Protein AF-A0A109LCC3-F1 (afdb_monomer)

Nearest PDB structures (foldseek):
  2lc4-assembly1_A  TM=5.992E-01  e=9.891E-04  Pseudomonas aeruginosa
  2y4y-assembly1_B-2  TM=6.926E-01  e=8.277E-03  Pseudomonas aeruginosa PAO1
  3jc8-assembly1_Pa  TM=5.113E-01  e=1.756E-03  Myxococcus xanthus DK 1622
  2ivw-assembly1_A  TM=5.746E-01  e=1.237E-02  Neisseria meningitidis Z2491
  7oio-assembly1_A  TM=4.117E-01  e=5.229E-03  Legionella pneumophila

Foldseek 3Di:
DDDDDDDDDDDDDDDDPVVCPVCVVDPPDDPPDDPDPDDDPPPPVDCVQWAFAAWDDDPQWTKTWIDGDVDDIDIATAQDADPSGWHFPDDDRFWTWTDDPRDIDIHGHDDPDDPPPPDPPPDDD

Organism: Pseudomonas fluorescens (NCBI:txid294)

pLDDT: mean 79.61, std 14.56, range [42.78, 97.06]

Secondary structure (DSSP, 8-state):
-PPPPPP--PPPP---GGGGHHHHHS-SS-TT-PPPPP--------GGGEEEEEEEEETTEEEEEEEETTSPEEEEETTPBPTTS-EEEEE-SSEEEEEETTEEEEEE-----------------

Sequence (125 aa):
MHAPPSFQVQAAPTPALQDLAGTWQTPLFSPDRRPDREVGKTQVASLANLTLSGIMITGNLQMAMLKQAGGPTLTVRLGQALPNGWRLEHLTPQYARFALNGRTQTLSLYGKRLPLNSHPRESLP

Structure (mmCIF, N/CA/C/O backbone):
data_AF-A0A109LCC3-F1
#
_entry.id   AF-A0A109LCC3-F1
#
loop_
_atom_site.group_PDB
_atom_site.id
_atom_site.type_symbol
_atom_site.label_atom_id
_atom_site.label_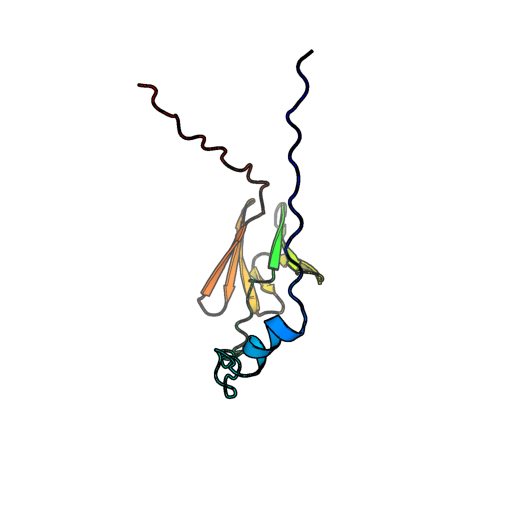alt_id
_atom_site.label_comp_id
_atom_site.label_asym_id
_atom_site.label_entity_id
_atom_site.label_seq_id
_atom_site.pdbx_PDB_ins_code
_atom_site.Cartn_x
_atom_site.Cartn_y
_atom_site.Cartn_z
_atom_site.occupancy
_atom_site.B_iso_or_equiv
_atom_site.auth_seq_id
_atom_site.auth_comp_id
_atom_site.auth_asym_id
_atom_site.auth_atom_id
_atom_site.pdbx_PDB_model_num
ATOM 1 N N . MET A 1 1 ? 53.582 5.754 18.908 1.00 54.25 1 MET A N 1
ATOM 2 C CA . MET A 1 1 ? 52.951 6.301 17.688 1.00 54.25 1 MET A CA 1
ATOM 3 C C . MET A 1 1 ? 53.246 5.321 16.550 1.00 54.25 1 MET A C 1
ATOM 5 O O . MET A 1 1 ? 54.333 5.391 16.000 1.00 54.25 1 MET A O 1
ATOM 9 N N . HIS A 1 2 ? 52.379 4.339 16.272 1.00 55.09 2 HIS A N 1
ATOM 10 C CA . HIS A 1 2 ? 52.574 3.412 15.142 1.00 55.09 2 HIS A CA 1
ATOM 11 C C . HIS A 1 2 ? 51.797 3.935 13.928 1.00 55.09 2 HIS A C 1
ATOM 13 O O . HIS A 1 2 ? 50.603 4.205 14.041 1.00 55.09 2 HIS A O 1
ATOM 19 N N . ALA A 1 3 ? 52.487 4.132 12.804 1.00 65.56 3 ALA A N 1
ATOM 20 C CA . ALA A 1 3 ? 51.895 4.597 11.552 1.00 65.56 3 ALA A CA 1
ATOM 21 C C . ALA A 1 3 ? 51.158 3.448 10.829 1.00 65.56 3 ALA A C 1
ATOM 23 O O . ALA A 1 3 ? 51.605 2.302 10.916 1.00 65.56 3 ALA A O 1
ATOM 24 N N . PRO A 1 4 ? 50.044 3.724 10.125 1.00 64.88 4 PRO A N 1
ATOM 25 C CA . PRO A 1 4 ? 49.308 2.705 9.383 1.00 64.88 4 PRO A CA 1
ATOM 26 C C . PRO A 1 4 ? 50.085 2.234 8.139 1.00 64.88 4 PRO A C 1
ATOM 28 O O . PRO A 1 4 ? 50.820 3.027 7.543 1.00 64.88 4 PRO A O 1
ATOM 31 N N . PRO A 1 5 ? 49.915 0.965 7.718 1.00 68.25 5 PRO A N 1
ATOM 32 C CA . PRO A 1 5 ? 50.540 0.449 6.508 1.00 68.25 5 PRO A CA 1
ATOM 33 C C . PRO A 1 5 ? 49.955 1.123 5.262 1.00 68.25 5 PRO A C 1
ATOM 35 O O . PRO A 1 5 ? 48.740 1.274 5.121 1.00 68.25 5 PRO A O 1
ATOM 38 N N . SER A 1 6 ? 50.834 1.519 4.346 1.00 72.25 6 SER A N 1
ATOM 39 C CA . SER A 1 6 ? 50.478 2.051 3.036 1.00 72.25 6 SER A CA 1
ATOM 40 C C . SER A 1 6 ? 50.176 0.911 2.059 1.00 72.25 6 SER A C 1
ATOM 42 O O . SER A 1 6 ? 50.984 0.005 1.869 1.00 72.25 6 SER A O 1
ATOM 44 N N . PHE A 1 7 ? 49.015 0.968 1.404 1.00 70.06 7 PHE A N 1
ATOM 45 C CA . PHE A 1 7 ? 48.672 0.076 0.297 1.00 70.06 7 PHE A CA 1
ATOM 46 C C . PHE A 1 7 ? 48.979 0.775 -1.025 1.00 70.06 7 PHE A C 1
ATOM 48 O O . PHE A 1 7 ? 48.458 1.858 -1.298 1.00 70.06 7 PHE A O 1
ATOM 55 N N . GLN A 1 8 ? 49.824 0.163 -1.852 1.00 71.06 8 GLN A N 1
ATOM 56 C CA . GLN A 1 8 ? 50.066 0.639 -3.209 1.00 71.06 8 GLN A CA 1
ATOM 57 C C . GLN A 1 8 ? 49.012 0.039 -4.141 1.00 71.06 8 GLN A C 1
ATOM 59 O O . GLN A 1 8 ? 48.969 -1.172 -4.348 1.00 71.06 8 GLN A O 1
ATOM 64 N N . VAL A 1 9 ? 48.152 0.891 -4.698 1.00 73.19 9 VAL A N 1
ATOM 65 C CA . VAL A 1 9 ? 47.204 0.494 -5.744 1.00 73.19 9 VAL A CA 1
ATOM 66 C C . VAL A 1 9 ? 48.002 0.254 -7.022 1.00 73.19 9 VAL A C 1
ATOM 68 O O . VAL A 1 9 ? 48.524 1.195 -7.619 1.00 73.19 9 VAL A O 1
ATOM 71 N N . GLN A 1 10 ? 48.127 -1.007 -7.430 1.00 74.38 10 GLN A N 1
ATOM 72 C CA . GLN A 1 10 ? 48.676 -1.343 -8.740 1.00 74.38 10 GLN A CA 1
ATOM 73 C C . GLN A 1 10 ? 47.696 -0.879 -9.816 1.00 74.38 10 GLN A C 1
ATOM 75 O O . GLN A 1 10 ? 46.512 -1.218 -9.785 1.00 74.38 10 GLN A O 1
ATOM 80 N N . ALA A 1 11 ? 48.189 -0.071 -10.751 1.00 76.88 11 ALA A N 1
ATOM 81 C CA . ALA A 1 11 ? 47.404 0.361 -11.894 1.00 76.88 11 ALA A CA 1
ATOM 82 C C . ALA A 1 11 ? 47.000 -0.857 -12.737 1.00 76.88 11 ALA A C 1
ATOM 84 O O . ALA A 1 11 ? 47.810 -1.757 -12.972 1.00 76.88 11 ALA A O 1
ATOM 85 N N . ALA A 1 12 ? 45.747 -0.873 -13.194 1.00 74.75 12 ALA A N 1
ATOM 86 C CA . ALA A 1 12 ? 45.282 -1.897 -14.115 1.00 74.75 12 ALA A CA 1
ATOM 87 C C . ALA A 1 12 ? 46.097 -1.824 -15.422 1.00 74.75 12 ALA A C 1
ATOM 89 O O . ALA A 1 12 ? 46.348 -0.718 -15.918 1.00 74.75 12 ALA A O 1
ATOM 90 N N . PRO A 1 13 ? 46.508 -2.970 -15.992 1.00 76.19 13 PRO A N 1
ATOM 91 C CA . PRO A 1 13 ? 47.173 -2.980 -17.283 1.00 76.19 13 PRO A CA 1
ATOM 92 C C . PRO A 1 13 ? 46.245 -2.368 -18.335 1.00 76.19 13 PRO A C 1
ATOM 94 O O . PRO A 1 13 ? 45.060 -2.692 -18.405 1.00 76.19 13 PRO A O 1
ATOM 97 N N . THR A 1 14 ? 46.791 -1.463 -19.140 1.00 80.31 14 THR A N 1
ATOM 98 C CA . THR A 1 14 ? 46.116 -0.864 -20.293 1.00 80.31 14 THR A CA 1
ATOM 99 C C . THR A 1 14 ? 46.547 -1.644 -21.533 1.00 80.31 14 THR A C 1
ATOM 101 O O . THR A 1 14 ? 47.653 -1.417 -22.025 1.00 80.31 14 THR A O 1
ATOM 104 N N . PRO A 1 15 ? 45.745 -2.612 -22.014 1.00 77.69 15 PRO A N 1
ATOM 105 C CA . PRO A 1 15 ? 46.098 -3.367 -23.211 1.00 77.69 15 PRO A CA 1
ATOM 106 C C . PRO A 1 15 ? 46.137 -2.433 -24.423 1.00 77.69 15 PRO A C 1
ATOM 108 O O . PRO A 1 15 ? 45.346 -1.487 -24.514 1.00 77.69 15 PRO A O 1
ATOM 111 N N . ALA A 1 16 ? 47.046 -2.693 -25.363 1.00 82.88 16 ALA A N 1
ATOM 112 C CA . ALA A 1 16 ? 47.065 -1.945 -26.608 1.00 82.88 16 ALA A CA 1
ATOM 113 C C . ALA A 1 16 ? 45.834 -2.320 -27.448 1.00 82.88 16 ALA A C 1
ATOM 115 O O . ALA A 1 16 ? 45.302 -3.427 -27.343 1.00 82.88 16 ALA A O 1
ATOM 116 N N . LEU A 1 17 ? 45.365 -1.410 -28.308 1.00 75.06 17 LEU A N 1
ATOM 117 C CA . LEU A 1 17 ? 44.160 -1.648 -29.112 1.00 75.06 17 LEU A CA 1
ATOM 118 C C . LEU A 1 17 ? 44.288 -2.912 -29.980 1.00 75.06 17 LEU A C 1
ATOM 120 O O . LEU A 1 17 ? 43.311 -3.641 -30.149 1.00 75.06 17 LEU A O 1
ATOM 124 N N . GLN A 1 18 ? 45.497 -3.204 -30.475 1.00 79.38 18 GLN A N 1
ATOM 125 C CA . GLN A 1 18 ? 45.778 -4.427 -31.225 1.00 79.38 18 GLN A CA 1
ATOM 126 C C . GLN A 1 18 ? 45.570 -5.716 -30.412 1.00 79.38 18 GLN A C 1
ATOM 128 O O . GLN A 1 18 ? 45.136 -6.716 -30.979 1.00 79.38 18 GLN A O 1
ATOM 133 N N . ASP A 1 19 ? 45.790 -5.690 -29.094 1.00 76.56 19 ASP A N 1
ATOM 134 C CA . ASP A 1 19 ? 45.653 -6.866 -28.222 1.00 76.56 19 ASP A CA 1
ATOM 135 C C . ASP A 1 19 ? 44.179 -7.219 -27.968 1.00 76.56 19 ASP A C 1
ATOM 137 O O . ASP A 1 19 ? 43.843 -8.343 -27.601 1.00 76.56 19 ASP A O 1
ATOM 141 N N . LEU A 1 20 ? 43.275 -6.263 -28.200 1.00 77.31 20 LEU A N 1
ATOM 142 C CA . LEU A 1 20 ? 41.830 -6.430 -28.053 1.00 77.31 20 LEU A CA 1
ATOM 143 C C . LEU A 1 20 ? 41.141 -6.849 -29.360 1.00 77.31 20 LEU A C 1
ATOM 145 O O . LEU A 1 20 ? 39.946 -7.152 -29.345 1.00 77.31 20 LEU A O 1
ATOM 149 N N . ALA A 1 21 ? 41.861 -6.873 -30.489 1.00 77.12 21 ALA A N 1
ATOM 150 C CA . ALA A 1 21 ? 41.284 -7.138 -31.807 1.00 77.12 21 ALA A CA 1
ATOM 151 C C . ALA A 1 21 ? 40.628 -8.530 -31.902 1.00 77.12 21 ALA A C 1
ATOM 153 O O . ALA A 1 21 ? 39.558 -8.670 -32.498 1.00 77.12 21 ALA A O 1
ATOM 154 N N . GLY A 1 22 ? 41.213 -9.544 -31.252 1.00 73.56 22 GLY A N 1
ATOM 155 C CA . GLY A 1 22 ? 40.687 -10.915 -31.249 1.00 73.56 22 GLY A CA 1
ATOM 156 C C . GLY A 1 22 ? 39.285 -11.042 -30.640 1.00 73.56 22 GLY A C 1
ATOM 157 O O . GLY A 1 22 ? 38.477 -11.840 -31.116 1.00 73.56 22 GLY A O 1
ATOM 158 N N . THR A 1 23 ? 38.954 -10.198 -29.658 1.00 71.50 23 THR A N 1
ATOM 159 C CA . THR A 1 23 ? 37.649 -10.187 -28.974 1.00 71.50 23 THR A CA 1
ATOM 160 C C . THR A 1 23 ? 36.500 -9.813 -29.913 1.00 71.50 23 THR A C 1
ATOM 162 O O . THR A 1 23 ? 35.386 -10.311 -29.762 1.00 71.50 23 THR A O 1
ATOM 165 N N . TRP A 1 24 ? 36.765 -8.951 -30.898 1.00 68.19 24 TRP A N 1
ATOM 166 C CA . TRP A 1 24 ? 35.762 -8.486 -31.863 1.00 68.19 24 TRP A CA 1
ATOM 167 C C . TRP A 1 24 ? 35.684 -9.370 -33.109 1.00 68.19 24 TRP A C 1
ATOM 169 O O . TRP A 1 24 ? 34.634 -9.439 -33.742 1.00 68.19 24 TRP A O 1
ATOM 179 N N . GLN A 1 25 ? 36.778 -10.051 -33.462 1.00 75.94 25 GLN A N 1
ATOM 180 C CA . GLN A 1 25 ? 36.823 -10.949 -34.619 1.00 75.94 25 GLN A CA 1
ATOM 181 C C . GLN A 1 25 ? 36.155 -12.303 -34.354 1.00 75.94 25 GLN A C 1
ATOM 183 O O . GLN A 1 25 ? 35.658 -12.922 -35.290 1.00 75.94 25 GLN A O 1
ATOM 188 N N . THR A 1 26 ? 36.115 -12.755 -33.097 1.00 78.19 26 THR A N 1
ATOM 189 C CA . THR A 1 26 ? 35.479 -14.026 -32.713 1.00 78.19 26 THR A CA 1
ATOM 190 C C . THR A 1 26 ? 34.541 -13.810 -31.523 1.00 78.19 26 THR A C 1
ATOM 192 O O . THR A 1 26 ? 34.906 -14.111 -30.384 1.00 78.19 26 THR A O 1
ATOM 195 N N . PRO A 1 27 ? 33.337 -13.249 -31.739 1.00 73.25 27 PRO A N 1
ATOM 196 C CA . PRO A 1 27 ? 32.397 -13.030 -30.650 1.00 73.25 27 PRO A CA 1
ATOM 197 C C . PRO A 1 27 ? 31.975 -14.371 -30.033 1.00 73.25 27 PRO A C 1
ATOM 199 O O . PRO A 1 27 ? 31.564 -15.293 -30.731 1.00 73.25 27 PRO A O 1
ATOM 202 N N . LEU A 1 28 ? 32.032 -14.468 -28.701 1.00 77.00 28 LEU A N 1
ATOM 203 C CA . LEU A 1 28 ? 31.545 -15.639 -27.952 1.00 77.00 28 LEU A CA 1
ATOM 204 C C . LEU A 1 28 ? 30.019 -15.799 -28.026 1.00 77.00 28 LEU A C 1
ATOM 206 O O . LEU A 1 28 ? 29.484 -16.866 -27.732 1.00 77.00 28 LEU A O 1
ATOM 210 N N . PHE A 1 29 ? 29.313 -14.730 -28.394 1.00 77.81 29 PHE A N 1
ATOM 211 C CA . PHE A 1 29 ? 27.869 -14.731 -28.564 1.00 77.81 29 PHE A CA 1
ATOM 212 C C . PHE A 1 29 ? 27.508 -14.901 -30.034 1.00 77.81 29 PHE A C 1
ATOM 214 O O . PHE A 1 29 ? 28.127 -14.303 -30.912 1.00 77.81 29 PHE A O 1
ATOM 221 N N . SER A 1 30 ? 26.450 -15.664 -30.295 1.00 78.38 30 SER A N 1
ATOM 222 C CA . SER A 1 30 ? 25.881 -15.767 -31.635 1.00 78.38 30 SER A CA 1
ATOM 223 C C . SER A 1 30 ? 25.424 -14.384 -32.133 1.00 78.38 30 SER A C 1
ATOM 225 O O . SER A 1 30 ? 24.764 -13.667 -31.373 1.00 78.38 30 SER A O 1
ATOM 227 N N . PRO A 1 31 ? 25.701 -14.016 -33.399 1.00 72.19 31 PRO A N 1
ATOM 228 C CA . PRO A 1 31 ? 25.242 -12.749 -33.982 1.00 72.19 31 PRO A CA 1
ATOM 229 C C . PRO A 1 31 ? 23.711 -12.645 -34.016 1.00 72.19 31 PRO A C 1
ATOM 231 O O . PRO A 1 31 ? 23.153 -11.553 -33.961 1.00 72.19 31 PRO A O 1
ATOM 234 N N . ASP A 1 32 ? 23.028 -13.787 -34.023 1.00 79.06 32 ASP A N 1
ATOM 235 C CA . ASP A 1 32 ? 21.571 -13.880 -33.994 1.00 79.06 32 ASP A CA 1
ATOM 236 C C . ASP A 1 32 ? 20.972 -13.807 -32.588 1.00 79.06 32 ASP A C 1
ATOM 238 O O . ASP A 1 32 ? 19.761 -13.989 -32.431 1.00 79.06 32 ASP A O 1
ATOM 242 N N . ARG A 1 33 ? 21.779 -13.553 -31.546 1.00 79.56 33 ARG A N 1
ATOM 243 C CA . ARG A 1 33 ? 21.244 -13.386 -30.196 1.00 79.56 33 ARG A CA 1
ATOM 244 C C . ARG A 1 33 ? 20.272 -12.211 -30.195 1.00 79.56 33 ARG A C 1
ATOM 246 O O . ARG A 1 33 ? 20.659 -11.050 -30.292 1.00 79.56 33 ARG A O 1
ATOM 253 N N . ARG A 1 34 ? 18.992 -12.522 -30.026 1.00 77.62 34 ARG A N 1
ATOM 254 C CA . ARG A 1 34 ? 17.942 -11.535 -29.778 1.00 77.62 34 ARG A CA 1
ATOM 255 C C . ARG A 1 34 ? 17.656 -11.479 -28.277 1.00 77.62 34 ARG A C 1
ATOM 257 O O . ARG A 1 34 ? 17.874 -12.479 -27.592 1.00 77.62 34 ARG A O 1
ATOM 264 N N . PRO A 1 35 ? 17.202 -10.332 -27.748 1.00 72.62 35 PRO A N 1
ATOM 265 C CA . PRO A 1 35 ? 16.678 -10.268 -26.390 1.00 72.62 35 PRO A CA 1
ATOM 266 C C . PRO A 1 35 ? 15.597 -11.334 -26.193 1.00 72.62 35 PRO A C 1
ATOM 268 O O . PRO A 1 35 ? 14.811 -11.586 -27.113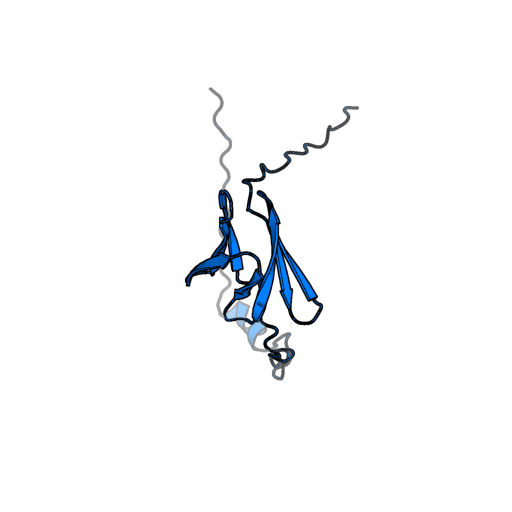 1.00 72.62 35 PRO A O 1
ATOM 271 N N . ASP A 1 36 ? 15.542 -11.937 -25.006 1.00 72.88 36 ASP A N 1
ATOM 272 C CA . ASP A 1 36 ? 14.429 -12.814 -24.653 1.00 72.88 36 ASP A CA 1
ATOM 273 C C . ASP A 1 36 ? 13.112 -12.049 -24.822 1.00 72.88 36 ASP A C 1
ATOM 275 O O . ASP A 1 36 ? 13.002 -10.875 -24.454 1.00 72.88 36 ASP A O 1
ATOM 279 N N . ARG A 1 37 ? 12.106 -12.699 -25.422 1.00 62.41 37 ARG A N 1
ATOM 280 C CA . ARG A 1 37 ? 10.772 -12.104 -25.554 1.00 62.41 37 ARG A CA 1
ATOM 281 C C . ARG A 1 37 ? 10.258 -11.775 -24.156 1.00 62.41 37 ARG A C 1
ATOM 283 O O . ARG A 1 37 ? 10.124 -12.677 -23.331 1.00 62.41 37 ARG A O 1
ATOM 290 N N . GLU A 1 38 ? 9.927 -10.505 -23.916 1.00 64.62 38 GLU A N 1
ATOM 291 C CA . GLU A 1 38 ? 9.205 -10.104 -22.711 1.00 64.62 38 GLU A CA 1
ATOM 292 C C . GLU A 1 38 ? 7.950 -10.977 -22.591 1.00 64.62 38 GL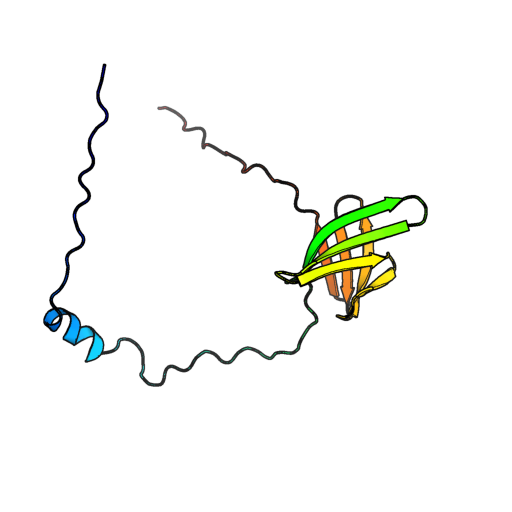U A C 1
ATOM 294 O O . GLU A 1 38 ? 7.078 -10.960 -23.466 1.00 64.62 38 GLU A O 1
ATOM 299 N N . VAL A 1 39 ? 7.867 -11.778 -21.527 1.00 57.59 39 VAL A N 1
ATOM 300 C CA . VAL A 1 39 ? 6.658 -12.541 -21.221 1.00 57.59 39 VAL A CA 1
ATOM 301 C C . VAL A 1 39 ? 5.545 -11.527 -20.973 1.00 57.59 39 VAL A C 1
ATOM 303 O O . VAL A 1 39 ? 5.592 -10.763 -20.014 1.00 57.59 39 VAL A O 1
ATOM 306 N N . GLY A 1 40 ? 4.595 -11.511 -21.909 1.00 47.38 40 GLY A N 1
ATOM 307 C CA . GLY A 1 40 ? 3.353 -10.746 -21.972 1.00 47.38 40 GLY A CA 1
ATOM 308 C C . GLY A 1 40 ? 3.069 -9.752 -20.847 1.00 47.38 40 GLY A C 1
ATOM 309 O O . GLY A 1 40 ? 2.767 -10.128 -19.716 1.00 47.38 40 GLY A O 1
ATOM 310 N N . LYS A 1 41 ? 2.963 -8.478 -21.236 1.00 46.38 41 LYS A N 1
ATOM 311 C CA . LYS A 1 41 ? 2.213 -7.426 -20.539 1.00 46.38 41 LYS A CA 1
ATOM 312 C C . LYS A 1 41 ? 0.714 -7.766 -20.498 1.00 46.38 41 LYS A C 1
ATOM 314 O O . LYS A 1 41 ? -0.114 -7.010 -20.990 1.00 46.38 41 LYS A O 1
ATOM 319 N N . THR A 1 42 ? 0.325 -8.878 -19.880 1.00 42.78 42 THR A N 1
ATOM 320 C CA . THR A 1 42 ? -0.933 -8.834 -19.141 1.00 42.78 42 THR A CA 1
ATOM 321 C C . THR A 1 42 ? -0.600 -7.940 -17.973 1.00 42.78 42 THR A C 1
ATOM 323 O O . THR A 1 42 ? 0.105 -8.358 -17.056 1.00 42.78 42 THR A O 1
ATOM 326 N N . GLN A 1 43 ? -0.994 -6.673 -18.068 1.00 46.78 43 GLN A N 1
ATOM 327 C CA . GLN A 1 43 ? -0.865 -5.721 -16.983 1.00 46.78 43 GLN A CA 1
ATOM 328 C C . GLN A 1 43 ? -1.808 -6.185 -15.876 1.00 46.78 43 GLN A C 1
ATOM 330 O O . GLN A 1 43 ? -2.882 -5.638 -15.657 1.00 46.78 43 GLN A O 1
ATOM 335 N N . VAL A 1 44 ? -1.405 -7.247 -15.175 1.00 48.75 44 VAL A N 1
ATOM 336 C CA . VAL A 1 44 ? -1.776 -7.450 -13.794 1.00 48.75 44 VAL A CA 1
ATOM 337 C C . VAL A 1 44 ? -1.343 -6.147 -13.165 1.00 48.75 44 VAL A C 1
ATOM 339 O O . VAL A 1 44 ? -0.146 -5.886 -13.032 1.00 48.75 44 VAL A O 1
ATOM 342 N N . ALA A 1 45 ? -2.315 -5.280 -12.897 1.00 58.84 45 ALA A N 1
ATOM 343 C CA . ALA A 1 45 ? -2.115 -4.135 -12.047 1.00 58.84 45 ALA A CA 1
ATOM 344 C C . ALA A 1 45 ? -1.313 -4.647 -10.861 1.00 58.84 45 ALA A C 1
ATOM 346 O O . ALA A 1 45 ? -1.770 -5.524 -10.140 1.00 58.84 45 ALA A O 1
ATOM 347 N N . SER A 1 46 ? -0.058 -4.247 -10.764 1.00 69.06 46 SER A N 1
ATOM 348 C CA . SER A 1 46 ? 0.854 -4.805 -9.783 1.00 69.06 46 SER A CA 1
ATOM 349 C C . SER A 1 46 ? 1.024 -3.765 -8.699 1.00 69.06 46 SER A C 1
ATOM 351 O O . SER A 1 46 ? 1.198 -2.580 -8.993 1.00 69.06 46 SER A O 1
ATOM 353 N N . LEU A 1 47 ? 0.992 -4.197 -7.443 1.00 82.94 47 LEU A N 1
ATOM 354 C CA . LEU A 1 47 ? 1.392 -3.341 -6.330 1.00 82.94 47 LEU A CA 1
ATOM 355 C C . LEU A 1 47 ? 2.920 -3.199 -6.241 1.00 82.94 47 LEU A C 1
ATOM 357 O O . LEU A 1 47 ? 3.394 -2.486 -5.369 1.00 82.94 47 LEU A O 1
ATOM 361 N N . ALA A 1 48 ? 3.699 -3.841 -7.125 1.00 76.38 48 ALA A N 1
ATOM 362 C CA . ALA A 1 48 ? 5.164 -3.873 -7.056 1.00 76.38 48 ALA A CA 1
ATOM 363 C C . ALA A 1 48 ? 5.835 -2.488 -7.055 1.00 76.38 48 ALA A C 1
ATOM 365 O O . ALA A 1 48 ? 6.905 -2.333 -6.476 1.00 76.38 48 ALA A O 1
ATOM 366 N N . ASN A 1 49 ? 5.197 -1.476 -7.648 1.00 82.56 49 ASN A N 1
ATOM 367 C CA . ASN A 1 49 ? 5.740 -0.115 -7.713 1.00 82.56 49 ASN A CA 1
ATOM 368 C C . ASN A 1 49 ? 5.188 0.803 -6.606 1.00 82.56 49 ASN A C 1
ATOM 370 O O . ASN A 1 49 ? 5.403 2.017 -6.647 1.00 82.56 49 ASN A O 1
ATOM 374 N N . LEU A 1 50 ? 4.440 0.239 -5.653 1.00 89.19 50 LEU A N 1
ATOM 375 C CA . LEU A 1 50 ? 3.828 0.943 -4.533 1.00 89.19 50 LEU A CA 1
ATOM 376 C C . LEU A 1 50 ? 4.483 0.510 -3.226 1.00 89.19 50 LEU A C 1
ATOM 378 O O . LEU A 1 50 ? 4.609 -0.673 -2.923 1.00 89.19 50 LEU A O 1
ATOM 382 N N . THR A 1 51 ? 4.849 1.494 -2.417 1.00 91.31 51 THR A N 1
ATOM 383 C CA . THR A 1 51 ? 5.370 1.280 -1.065 1.00 91.31 51 THR A CA 1
ATOM 384 C C . THR A 1 51 ? 4.409 1.884 -0.055 1.00 91.31 51 THR A C 1
ATOM 386 O O . THR A 1 51 ? 3.911 2.989 -0.265 1.00 91.31 51 THR A O 1
ATOM 389 N N . LEU A 1 52 ? 4.117 1.170 1.034 1.00 93.38 52 LEU A N 1
ATOM 390 C CA . LEU A 1 52 ? 3.295 1.714 2.113 1.00 93.38 52 LEU A CA 1
ATOM 391 C C . LEU A 1 52 ? 4.128 2.733 2.893 1.00 93.38 52 LEU A C 1
ATOM 393 O O . LEU A 1 52 ? 5.101 2.369 3.553 1.00 93.38 52 LEU A O 1
ATOM 397 N N . SER A 1 53 ? 3.767 4.009 2.773 1.00 92.88 53 SER A N 1
ATOM 398 C CA . SER A 1 53 ? 4.491 5.126 3.386 1.00 92.88 53 SER A CA 1
ATOM 399 C C . SER A 1 53 ? 3.878 5.570 4.710 1.00 92.88 53 SER A C 1
ATOM 401 O O . SER A 1 53 ? 4.579 6.134 5.547 1.00 92.88 53 SER A O 1
ATOM 403 N N . GLY A 1 54 ? 2.592 5.294 4.929 1.00 93.44 54 GLY A N 1
ATOM 404 C CA . GLY A 1 54 ? 1.934 5.580 6.195 1.00 93.44 54 GLY A CA 1
ATOM 405 C C .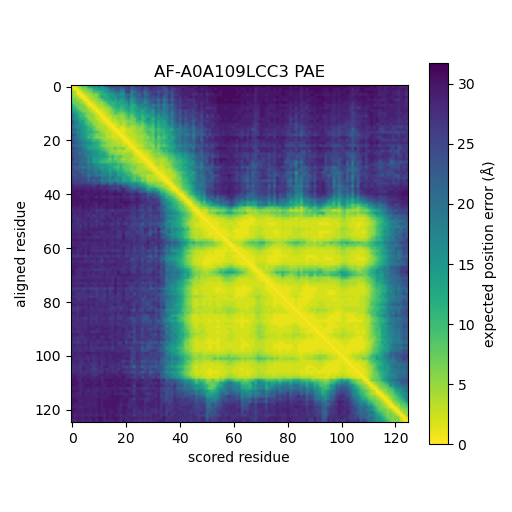 GLY A 1 54 ? 0.548 4.963 6.303 1.00 93.44 54 GLY A C 1
ATOM 406 O O . GLY A 1 54 ? -0.032 4.495 5.322 1.00 93.44 54 GLY A O 1
ATOM 407 N N . ILE A 1 55 ? 0.032 4.955 7.526 1.00 95.56 55 ILE A N 1
ATOM 408 C CA . ILE A 1 55 ? -1.286 4.434 7.876 1.00 95.56 55 ILE A CA 1
ATOM 409 C C . ILE A 1 55 ? -1.935 5.427 8.837 1.00 95.56 55 ILE A C 1
ATOM 411 O O . ILE A 1 55 ? -1.282 5.915 9.757 1.00 95.56 55 ILE A O 1
ATOM 415 N N . MET A 1 56 ? -3.217 5.712 8.631 1.00 95.62 56 MET A N 1
ATOM 416 C CA . MET A 1 56 ? -4.025 6.544 9.516 1.00 95.62 56 MET A CA 1
ATOM 417 C C . MET A 1 56 ? -5.241 5.746 9.974 1.00 95.62 56 MET A C 1
ATOM 419 O O . MET A 1 56 ? -6.041 5.304 9.150 1.00 95.62 56 MET A O 1
ATOM 423 N N . ILE A 1 57 ? -5.363 5.560 11.287 1.00 95.38 57 ILE A N 1
ATOM 424 C CA . ILE A 1 57 ? -6.507 4.920 11.937 1.00 95.38 57 ILE A CA 1
ATOM 425 C C . ILE A 1 57 ? -6.982 5.885 13.022 1.00 95.38 57 ILE A C 1
ATOM 427 O O . ILE A 1 57 ? -6.321 6.063 14.043 1.00 95.38 57 ILE A O 1
ATOM 431 N N . THR A 1 58 ? -8.099 6.565 12.782 1.00 93.94 58 THR A N 1
ATOM 432 C CA . THR A 1 58 ? -8.675 7.546 13.709 1.00 93.94 58 THR A CA 1
ATOM 433 C C . THR A 1 58 ? -10.192 7.438 13.672 1.00 93.94 58 THR A C 1
ATOM 435 O O . THR A 1 58 ? -10.826 7.849 12.703 1.00 93.94 58 THR A O 1
ATOM 438 N N . GLY A 1 59 ? -10.789 6.863 14.719 1.00 89.69 59 GLY A N 1
ATOM 439 C CA . GLY A 1 59 ? -12.230 6.612 14.765 1.00 89.69 59 GLY A CA 1
ATOM 440 C C . GLY A 1 59 ? -12.704 5.784 13.564 1.00 89.69 59 GLY A C 1
ATOM 441 O O . GLY A 1 59 ? -12.266 4.653 13.365 1.00 89.69 59 GLY A O 1
ATOM 442 N N . ASN A 1 60 ? -13.579 6.368 12.742 1.00 90.31 60 ASN A N 1
ATOM 443 C CA . ASN A 1 60 ? -14.104 5.756 11.516 1.00 90.31 60 ASN A CA 1
ATOM 444 C C . ASN A 1 60 ? -13.212 5.969 10.275 1.00 90.31 60 ASN A C 1
ATOM 446 O O . ASN A 1 60 ? -13.513 5.450 9.199 1.00 90.31 60 ASN A O 1
ATOM 450 N N . LEU A 1 61 ? -12.121 6.727 10.400 1.00 92.56 61 LEU A N 1
ATOM 451 C CA . LEU A 1 61 ? -11.182 6.989 9.320 1.00 92.56 61 LEU A CA 1
ATOM 452 C C . LEU A 1 61 ? -10.060 5.952 9.343 1.00 92.56 61 LEU A C 1
ATOM 454 O O . LEU A 1 61 ? -9.206 5.968 10.224 1.00 92.56 61 LEU A O 1
ATOM 458 N N . GLN A 1 62 ? -10.056 5.065 8.351 1.00 96.31 62 GLN A N 1
ATOM 459 C CA . GLN A 1 62 ? -9.010 4.062 8.150 1.00 96.31 62 GLN A CA 1
ATOM 460 C C . GLN A 1 62 ? -8.446 4.201 6.739 1.00 96.31 62 GLN A C 1
ATOM 462 O O . GLN A 1 62 ? -9.163 3.967 5.763 1.00 96.31 62 GLN A O 1
ATOM 467 N N . MET A 1 63 ? -7.187 4.629 6.620 1.00 96.50 63 MET A N 1
ATOM 468 C CA . MET A 1 63 ? -6.542 4.914 5.337 1.00 96.50 63 MET A CA 1
ATOM 469 C C . MET A 1 63 ? -5.091 4.445 5.280 1.00 96.50 63 MET A C 1
ATOM 471 O O . MET A 1 63 ? -4.338 4.586 6.243 1.00 96.50 63 MET A O 1
ATOM 475 N N . ALA A 1 64 ? -4.689 3.956 4.111 1.00 96.69 64 ALA A N 1
ATOM 476 C CA . ALA A 1 64 ? -3.303 3.696 3.753 1.00 96.69 64 ALA A CA 1
ATOM 477 C C . ALA A 1 64 ? -2.788 4.796 2.816 1.00 96.69 64 ALA A C 1
ATOM 479 O O . ALA A 1 64 ? -3.477 5.185 1.871 1.00 96.69 64 ALA A O 1
ATOM 480 N N . MET A 1 65 ? -1.566 5.261 3.060 1.00 95.44 65 MET A N 1
ATOM 481 C CA . MET A 1 65 ? -0.827 6.147 2.165 1.00 95.44 65 MET A CA 1
ATOM 482 C C . MET A 1 65 ? 0.246 5.342 1.441 1.00 95.44 65 MET A C 1
ATOM 484 O O . MET A 1 65 ? 1.037 4.629 2.060 1.00 95.44 65 MET A O 1
ATOM 488 N N . LEU A 1 66 ? 0.274 5.456 0.124 1.00 93.69 66 LEU A N 1
ATOM 489 C CA . LEU A 1 66 ? 1.123 4.687 -0.768 1.00 93.69 66 LEU A CA 1
ATOM 490 C C . LEU A 1 66 ? 2.006 5.645 -1.559 1.00 93.69 66 LEU A C 1
ATOM 492 O O . LEU A 1 66 ? 1.521 6.618 -2.130 1.00 93.69 66 LEU A O 1
ATOM 496 N N . LYS A 1 67 ? 3.300 5.359 -1.634 1.00 90.69 67 LYS A N 1
ATOM 497 C CA . LYS A 1 67 ? 4.247 6.107 -2.457 1.00 90.69 67 LYS A CA 1
ATOM 498 C C . LYS A 1 67 ? 4.572 5.317 -3.718 1.00 90.69 67 LYS A C 1
ATOM 500 O O . LYS A 1 67 ? 4.998 4.163 -3.634 1.00 90.69 67 LYS A O 1
ATOM 505 N N . GLN A 1 68 ? 4.391 5.960 -4.869 1.00 87.31 68 GLN A N 1
ATOM 506 C CA . GLN A 1 68 ? 4.862 5.469 -6.162 1.00 87.31 68 GLN A CA 1
ATOM 507 C C . GLN A 1 68 ? 6.328 5.857 -6.369 1.00 87.31 68 GLN A C 1
ATOM 509 O O . GLN A 1 68 ? 6.744 6.956 -5.996 1.00 87.31 68 GLN A O 1
ATOM 514 N N . ALA A 1 69 ? 7.121 4.973 -6.975 1.00 78.75 69 ALA A N 1
ATOM 515 C CA . ALA A 1 69 ? 8.493 5.299 -7.363 1.00 78.75 69 ALA A CA 1
ATOM 516 C C . ALA A 1 69 ? 8.497 6.496 -8.337 1.00 78.75 69 ALA A C 1
ATOM 518 O O . ALA A 1 69 ? 7.983 6.394 -9.446 1.00 78.75 69 ALA A O 1
ATOM 519 N N . GLY A 1 70 ? 9.021 7.643 -7.891 1.00 73.62 70 GLY A N 1
ATOM 520 C CA . GLY A 1 70 ? 9.061 8.887 -8.675 1.00 73.62 70 GLY A CA 1
ATOM 521 C C . GLY A 1 70 ? 7.710 9.588 -8.885 1.00 73.62 70 GLY A C 1
ATOM 522 O O . GLY A 1 70 ? 7.656 10.553 -9.639 1.00 73.62 70 GLY A O 1
ATOM 523 N N . GLY A 1 71 ? 6.633 9.121 -8.242 1.00 80.19 71 GLY A N 1
ATOM 524 C CA . GLY A 1 71 ? 5.273 9.633 -8.434 1.00 80.19 71 GLY A CA 1
ATOM 525 C C . GLY A 1 71 ? 4.669 10.301 -7.192 1.00 80.19 71 GLY A C 1
ATOM 526 O O . GLY A 1 71 ? 5.288 10.314 -6.122 1.00 80.19 71 GLY A O 1
ATOM 527 N N . PRO A 1 72 ? 3.446 10.848 -7.319 1.00 83.00 72 PRO A N 1
ATOM 528 C CA . PRO A 1 72 ? 2.716 11.420 -6.194 1.00 83.00 72 PRO A CA 1
ATOM 529 C C . PRO A 1 72 ? 2.330 10.349 -5.162 1.00 83.00 72 PRO A C 1
ATOM 531 O O . PRO A 1 72 ? 2.266 9.151 -5.450 1.00 83.00 72 PRO A O 1
ATOM 534 N N . THR A 1 73 ? 2.052 10.792 -3.937 1.00 86.88 73 THR A N 1
ATOM 535 C CA . THR A 1 73 ? 1.481 9.929 -2.896 1.00 86.88 73 THR A CA 1
ATOM 536 C C . THR A 1 73 ? 0.010 9.660 -3.205 1.00 86.88 73 THR A C 1
ATOM 538 O O . THR A 1 73 ? -0.755 10.586 -3.465 1.00 86.88 73 THR A O 1
ATOM 541 N N . LEU A 1 74 ? -0.391 8.395 -3.135 1.00 91.50 74 LEU A N 1
ATOM 542 C CA . LEU A 1 74 ? -1.771 7.946 -3.269 1.00 91.50 74 LEU A CA 1
ATOM 543 C C . LEU A 1 74 ? -2.336 7.611 -1.890 1.00 91.50 74 LEU A C 1
ATOM 545 O O . LEU A 1 74 ? -1.661 6.979 -1.082 1.00 91.50 74 LEU A O 1
ATOM 549 N N . THR A 1 75 ? -3.593 7.959 -1.639 1.00 93.94 75 THR A N 1
ATOM 550 C CA . THR A 1 75 ? -4.282 7.618 -0.388 1.00 93.94 75 THR A CA 1
ATOM 551 C C . THR A 1 75 ? -5.504 6.772 -0.698 1.00 93.94 75 THR A C 1
ATOM 553 O O . THR A 1 75 ? -6.271 7.093 -1.602 1.00 93.94 75 THR A O 1
ATOM 556 N N . VAL A 1 76 ? -5.703 5.691 0.054 1.00 95.81 76 VAL A N 1
ATOM 557 C CA . VAL A 1 76 ? -6.820 4.760 -0.137 1.00 95.81 76 VAL A CA 1
ATOM 558 C C . VAL A 1 76 ? -7.460 4.418 1.201 1.00 95.81 76 VAL A C 1
ATOM 560 O O . VAL A 1 76 ? -6.771 4.098 2.169 1.00 95.81 76 VAL A O 1
ATOM 563 N N . ARG A 1 77 ? -8.792 4.518 1.271 1.00 96.94 77 ARG A N 1
ATOM 564 C CA . ARG A 1 77 ? -9.571 4.192 2.476 1.00 96.94 77 ARG A CA 1
ATOM 565 C C . ARG A 1 77 ? -9.874 2.698 2.520 1.00 96.94 77 ARG A C 1
ATOM 567 O O . ARG A 1 77 ? -9.934 2.049 1.475 1.00 96.94 77 ARG A O 1
ATOM 574 N N . LEU A 1 78 ? -10.097 2.152 3.711 1.00 96.69 78 LEU A N 1
ATOM 575 C CA . LEU A 1 78 ? -10.547 0.769 3.851 1.00 96.69 78 LEU A CA 1
ATOM 576 C C . LEU A 1 78 ? -11.824 0.541 3.020 1.00 96.69 78 LEU A C 1
ATOM 578 O O . LEU A 1 78 ? -12.748 1.352 3.048 1.00 96.69 78 LEU A O 1
ATOM 582 N N . GLY A 1 79 ? -11.845 -0.540 2.242 1.00 95.81 79 GLY A N 1
ATOM 583 C CA . GLY A 1 79 ? -12.925 -0.895 1.321 1.00 95.81 79 GLY A CA 1
ATOM 584 C C . GLY A 1 79 ? -12.875 -0.199 -0.045 1.00 95.81 79 GLY A C 1
ATOM 585 O O . GLY A 1 79 ? -13.630 -0.586 -0.934 1.00 95.81 79 GLY A O 1
ATOM 586 N N . GLN A 1 80 ? -12.002 0.792 -0.251 1.00 96.12 80 GLN A N 1
ATOM 587 C CA . GLN A 1 80 ? -11.865 1.492 -1.533 1.00 96.12 80 GLN A CA 1
ATOM 588 C C . GLN A 1 80 ? -10.857 0.812 -2.462 1.00 96.12 80 GLN A C 1
ATOM 590 O O . GLN A 1 80 ? -9.905 0.166 -2.013 1.00 96.12 80 GLN A O 1
ATOM 595 N N . ALA A 1 81 ? -11.078 0.980 -3.766 1.00 93.50 81 ALA A N 1
ATOM 596 C CA . ALA A 1 81 ? -10.183 0.513 -4.814 1.00 93.50 81 ALA A CA 1
ATOM 597 C C . ALA A 1 81 ? -9.232 1.622 -5.275 1.00 93.50 81 ALA A C 1
ATOM 599 O O . ALA A 1 81 ? -9.602 2.790 -5.380 1.00 93.50 81 ALA A O 1
ATOM 600 N N . LEU A 1 82 ? -7.997 1.235 -5.559 1.00 92.19 82 LEU A N 1
ATOM 601 C CA . LEU A 1 82 ? -7.010 2.053 -6.246 1.00 92.19 82 LEU A CA 1
ATOM 602 C C . LEU A 1 82 ? -7.351 2.164 -7.744 1.00 92.19 82 LEU A C 1
ATOM 604 O O . LEU A 1 82 ? -8.056 1.302 -8.273 1.00 92.19 82 LEU A O 1
ATOM 608 N N . PRO A 1 83 ? -6.778 3.142 -8.476 1.00 86.81 83 PRO A N 1
ATOM 609 C CA . PRO A 1 83 ? -6.963 3.263 -9.929 1.00 86.81 83 PRO A CA 1
ATOM 610 C C . PRO A 1 83 ? -6.526 2.023 -10.722 1.00 86.81 83 PRO A C 1
ATOM 612 O O . PRO A 1 83 ? -6.951 1.812 -11.850 1.00 86.81 83 PRO A O 1
ATOM 615 N N . ASN A 1 84 ? -5.669 1.193 -10.126 1.00 84.62 84 ASN A N 1
ATOM 616 C CA . ASN A 1 84 ? -5.198 -0.063 -10.695 1.00 84.62 84 ASN A CA 1
ATOM 617 C C . ASN A 1 84 ? -6.118 -1.262 -10.341 1.00 84.62 84 ASN A C 1
ATOM 619 O O . ASN A 1 84 ? -5.794 -2.398 -10.655 1.00 84.62 84 ASN A O 1
ATOM 623 N N . GLY A 1 85 ? -7.249 -1.042 -9.668 1.00 90.44 85 GLY A N 1
ATOM 624 C CA . GLY A 1 85 ? -8.240 -2.071 -9.339 1.00 90.44 85 GLY A CA 1
ATOM 625 C C . GLY A 1 85 ? -8.007 -2.821 -8.025 1.00 90.44 85 GLY A C 1
ATOM 626 O O . GLY A 1 85 ? -8.901 -3.535 -7.577 1.00 90.44 85 GLY A O 1
ATOM 627 N N . TRP A 1 86 ? -6.857 -2.658 -7.362 1.00 93.50 86 TRP A N 1
ATOM 628 C CA . TRP A 1 86 ? -6.639 -3.270 -6.048 1.00 93.50 86 TRP A CA 1
ATOM 629 C C . TRP A 1 86 ? -7.498 -2.607 -4.983 1.00 93.50 86 TRP A C 1
ATOM 631 O O . TRP A 1 86 ? -7.432 -1.394 -4.794 1.00 93.50 86 TRP A O 1
ATOM 641 N N . ARG A 1 87 ? -8.246 -3.407 -4.226 1.00 95.44 87 ARG A N 1
ATOM 642 C CA . ARG A 1 87 ? -9.067 -2.933 -3.112 1.00 95.44 87 ARG A CA 1
ATOM 643 C C . ARG A 1 87 ? -8.349 -3.112 -1.788 1.00 95.44 87 ARG A C 1
ATOM 645 O O . ARG A 1 87 ? -7.833 -4.193 -1.525 1.00 95.44 87 ARG A O 1
ATOM 652 N N . LEU A 1 88 ? -8.348 -2.085 -0.942 1.00 96.81 88 LEU A N 1
ATOM 653 C CA . LEU A 1 88 ? -7.866 -2.202 0.432 1.00 96.81 88 LEU A CA 1
ATOM 654 C C . LEU A 1 88 ? -8.896 -2.985 1.258 1.00 96.81 88 LEU A C 1
ATOM 656 O O . LEU A 1 88 ? -9.978 -2.477 1.533 1.00 96.81 88 LEU A O 1
ATOM 660 N N . GLU A 1 89 ? -8.575 -4.215 1.652 1.00 97.06 89 GLU A N 1
ATOM 661 C CA . GLU A 1 89 ? -9.505 -5.092 2.381 1.00 97.06 89 GLU A CA 1
ATOM 662 C C . GLU A 1 89 ? -9.241 -5.145 3.878 1.00 97.06 89 GLU A C 1
ATOM 664 O O . GLU A 1 89 ? -10.149 -5.407 4.663 1.00 97.06 89 GLU A O 1
ATOM 669 N N . HIS A 1 90 ? -7.993 -4.932 4.285 1.00 96.38 90 HIS A N 1
ATOM 670 C CA . HIS A 1 90 ? -7.633 -4.932 5.691 1.00 96.38 90 HIS A CA 1
ATOM 671 C C . HIS A 1 90 ? -6.518 -3.934 5.962 1.00 96.38 90 HIS A C 1
ATOM 673 O O . HIS A 1 90 ? -5.600 -3.774 5.156 1.00 96.38 90 HIS A O 1
ATOM 679 N N . LEU A 1 91 ? -6.595 -3.284 7.115 1.00 96.00 91 LEU A N 1
ATOM 680 C CA . LEU A 1 91 ? -5.640 -2.280 7.541 1.00 96.00 91 LEU A CA 1
ATOM 681 C C . LEU A 1 91 ? -5.334 -2.484 9.022 1.00 96.00 91 LEU A C 1
ATOM 683 O O . LEU A 1 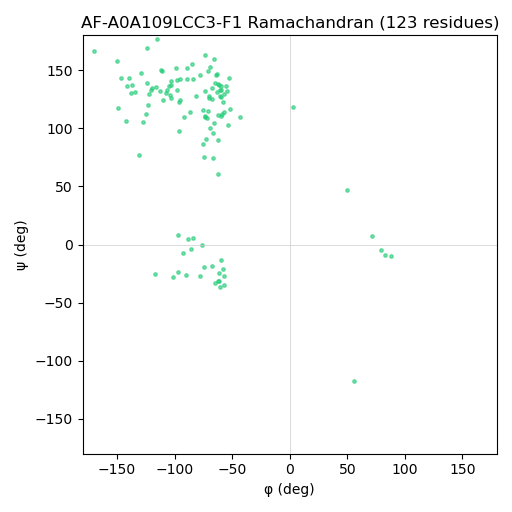91 ? -6.243 -2.591 9.840 1.00 96.00 91 LEU A O 1
ATOM 687 N N . THR A 1 92 ? -4.051 -2.523 9.358 1.00 94.88 92 THR A N 1
ATOM 688 C CA . THR A 1 92 ? -3.549 -2.533 10.735 1.00 94.88 92 THR A CA 1
ATOM 689 C C . THR A 1 92 ? -2.585 -1.370 10.923 1.00 94.88 92 THR A C 1
ATOM 691 O O . THR A 1 92 ? -2.152 -0.793 9.931 1.00 94.88 92 THR A O 1
ATOM 694 N N . PRO A 1 93 ? -2.157 -1.044 12.152 1.00 93.56 93 PRO A N 1
ATOM 695 C CA . PRO A 1 93 ? -1.128 -0.026 12.364 1.00 93.56 93 PRO A CA 1
ATOM 696 C C . PRO A 1 93 ? 0.225 -0.312 11.686 1.00 93.56 93 PRO A C 1
ATOM 698 O O . PRO A 1 93 ? 1.056 0.587 11.617 1.00 93.56 93 PRO A O 1
ATOM 701 N N . GLN A 1 94 ? 0.476 -1.537 11.203 1.00 93.00 94 GLN A N 1
ATOM 702 C CA . GLN A 1 94 ? 1.773 -1.949 10.646 1.00 93.00 94 GLN A CA 1
ATOM 703 C C . GLN A 1 94 ? 1.725 -2.330 9.164 1.00 93.00 94 GLN A C 1
ATOM 705 O O . GLN A 1 94 ? 2.747 -2.254 8.478 1.00 93.00 94 GLN A O 1
ATOM 710 N N . TYR A 1 95 ? 0.569 -2.758 8.657 1.00 94.88 95 TYR A N 1
ATOM 711 C CA . TYR A 1 95 ? 0.438 -3.242 7.288 1.00 94.88 95 TYR A CA 1
ATOM 712 C C . TYR A 1 95 ? -0.953 -2.991 6.701 1.00 94.88 95 TYR A C 1
ATOM 714 O O . TYR A 1 95 ? -1.951 -2.874 7.412 1.00 94.88 95 TYR A O 1
ATOM 722 N N . ALA A 1 96 ? -1.011 -2.971 5.374 1.00 96.25 96 ALA A N 1
ATOM 723 C CA . ALA A 1 96 ? -2.212 -2.854 4.565 1.00 96.25 96 ALA A CA 1
ATOM 724 C C . ALA A 1 96 ? -2.310 -4.060 3.621 1.00 96.25 96 ALA A C 1
ATOM 726 O O . ALA A 1 96 ? -1.348 -4.393 2.928 1.00 96.25 96 ALA A O 1
ATOM 727 N N . ARG A 1 97 ? -3.467 -4.722 3.590 1.00 96.62 97 ARG A N 1
ATOM 728 C CA . ARG A 1 97 ? -3.732 -5.891 2.747 1.00 96.62 97 ARG A CA 1
ATOM 729 C C . ARG A 1 97 ? -4.712 -5.529 1.644 1.00 96.62 97 ARG A C 1
ATOM 731 O O . ARG A 1 97 ? -5.827 -5.081 1.912 1.00 96.62 97 ARG A O 1
ATOM 738 N N . PHE A 1 98 ? -4.295 -5.780 0.417 1.00 96.00 98 PHE A N 1
ATOM 739 C CA . PHE A 1 98 ? -5.039 -5.481 -0.791 1.00 96.00 98 PHE A CA 1
ATOM 740 C C . PHE A 1 98 ? -5.494 -6.764 -1.475 1.00 96.00 98 PHE A C 1
ATOM 742 O O . PHE A 1 98 ? -4.784 -7.769 -1.409 1.00 96.00 98 PHE A O 1
ATOM 749 N N . ALA A 1 99 ? -6.623 -6.714 -2.178 1.00 94.56 99 ALA A N 1
ATOM 750 C CA . ALA A 1 99 ? -7.072 -7.801 -3.037 1.00 94.56 99 ALA A CA 1
ATOM 751 C C . ALA A 1 99 ? -7.434 -7.345 -4.453 1.00 94.56 99 ALA A C 1
ATOM 753 O O . ALA A 1 99 ? -7.915 -6.229 -4.658 1.00 94.56 99 ALA A O 1
ATOM 754 N N . LEU A 1 100 ? -7.206 -8.230 -5.422 1.00 93.00 100 LEU A N 1
ATOM 755 C CA . LEU A 1 100 ? -7.571 -8.074 -6.826 1.00 93.00 100 LEU A CA 1
ATOM 756 C C . LEU A 1 100 ? -7.863 -9.458 -7.416 1.00 93.00 100 LEU A C 1
ATOM 758 O O . LEU A 1 100 ? -6.968 -10.298 -7.482 1.00 93.00 100 LEU A O 1
ATOM 762 N N . ASN A 1 101 ? -9.100 -9.695 -7.862 1.00 88.81 101 ASN A N 1
ATOM 763 C CA . ASN A 1 101 ? -9.509 -10.925 -8.561 1.00 88.81 101 ASN A CA 1
ATOM 764 C C . ASN A 1 101 ? -9.080 -12.224 -7.843 1.00 88.81 101 ASN A C 1
ATOM 766 O O . ASN A 1 101 ? -8.488 -13.114 -8.448 1.00 88.81 101 ASN A O 1
ATOM 770 N N . GLY A 1 102 ? -9.313 -12.308 -6.528 1.00 87.12 102 GLY A N 1
ATOM 771 C CA . GLY A 1 102 ? -8.943 -13.470 -5.704 1.00 87.12 102 GLY A CA 1
ATOM 772 C C . GLY A 1 102 ? -7.464 -13.542 -5.302 1.00 87.12 102 GLY A C 1
ATOM 773 O O . GLY A 1 102 ? -7.089 -14.407 -4.516 1.00 87.12 102 GLY A O 1
ATOM 774 N N . ARG A 1 103 ? -6.615 -12.626 -5.784 1.00 89.50 103 ARG A N 1
ATOM 775 C CA . ARG A 1 103 ? -5.233 -12.470 -5.314 1.00 89.50 103 ARG A CA 1
ATOM 776 C C . ARG A 1 103 ? -5.194 -11.494 -4.155 1.00 89.50 103 ARG A C 1
ATOM 778 O O . ARG A 1 103 ? -5.867 -10.469 -4.196 1.00 89.50 103 ARG A O 1
ATOM 785 N N . THR A 1 104 ? -4.345 -11.770 -3.174 1.00 92.31 104 THR A N 1
ATOM 786 C CA . THR A 1 104 ? -4.130 -10.901 -2.016 1.00 92.31 104 THR A CA 1
ATOM 787 C C . THR A 1 104 ? -2.657 -10.539 -1.912 1.00 92.31 104 THR A C 1
ATOM 789 O O . THR A 1 104 ? -1.791 -11.386 -2.121 1.00 92.31 104 THR A O 1
ATOM 792 N N . GLN A 1 105 ? -2.362 -9.287 -1.580 1.00 93.12 105 GLN A N 1
ATOM 793 C CA . GLN A 1 105 ? -0.999 -8.817 -1.376 1.00 93.12 105 GLN A CA 1
ATOM 794 C C . GLN A 1 105 ? -0.943 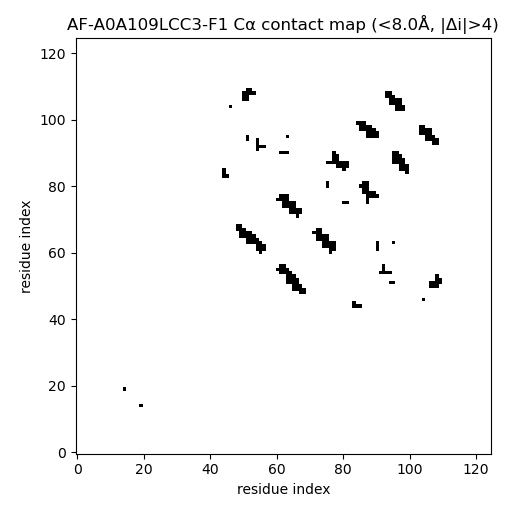-7.832 -0.212 1.00 93.12 105 GLN A C 1
ATOM 796 O O . GLN A 1 105 ? -1.787 -6.947 -0.077 1.00 93.12 105 GLN A O 1
ATOM 801 N N . THR A 1 106 ? 0.068 -7.998 0.635 1.00 93.25 106 THR A N 1
ATOM 802 C CA . THR A 1 106 ? 0.274 -7.175 1.827 1.00 93.25 106 THR A CA 1
ATOM 803 C C . THR A 1 106 ? 1.451 -6.240 1.609 1.00 93.25 106 THR A C 1
ATOM 805 O O . THR A 1 106 ? 2.529 -6.675 1.209 1.00 93.25 106 THR A O 1
ATOM 808 N N . LEU A 1 107 ? 1.243 -4.960 1.895 1.00 92.75 107 LEU A N 1
ATOM 809 C CA . LEU A 1 107 ? 2.300 -3.967 2.006 1.00 92.75 107 LEU A CA 1
ATOM 810 C C . LEU A 1 107 ? 2.480 -3.644 3.487 1.00 92.75 107 LEU A C 1
ATOM 812 O O . LEU A 1 107 ? 1.500 -3.404 4.187 1.00 92.75 107 LEU A O 1
ATOM 816 N N . SER A 1 108 ? 3.718 -3.627 3.960 1.00 92.56 108 SER A N 1
ATOM 817 C CA . SER A 1 108 ? 4.044 -3.291 5.347 1.00 92.56 108 SER A CA 1
ATOM 818 C C . SER A 1 108 ? 4.758 -1.953 5.398 1.00 92.56 108 SER A C 1
ATOM 820 O O . SER A 1 108 ? 5.488 -1.602 4.468 1.00 92.56 108 SER A O 1
ATOM 822 N N . LEU A 1 109 ? 4.571 -1.214 6.490 1.00 90.81 109 LEU A N 1
ATOM 823 C CA . LEU A 1 109 ? 5.377 -0.031 6.744 1.00 90.81 109 LEU A CA 1
ATOM 824 C C . LEU A 1 109 ? 6.837 -0.461 6.847 1.00 90.81 109 LEU A C 1
ATOM 826 O O . LEU A 1 109 ? 7.179 -1.380 7.598 1.00 90.81 109 LEU A O 1
ATOM 830 N N . TYR A 1 110 ? 7.700 0.202 6.082 1.00 72.69 110 TYR A N 1
ATOM 831 C CA . TYR A 1 110 ? 9.136 0.020 6.220 1.00 72.69 110 TYR A CA 1
ATOM 832 C C . TYR A 1 110 ? 9.557 0.568 7.586 1.00 72.69 110 TYR A C 1
ATOM 834 O O . TYR A 1 110 ? 9.796 1.761 7.761 1.00 72.69 110 TYR A O 1
ATOM 842 N N . GLY A 1 111 ? 9.651 -0.313 8.580 1.00 65.69 111 GLY A N 1
ATOM 843 C CA . GLY A 1 111 ? 10.457 -0.033 9.757 1.00 65.69 111 GLY A CA 1
ATOM 844 C C . GLY A 1 111 ? 11.917 0.053 9.322 1.00 65.69 111 GLY A C 1
ATOM 845 O O . GLY A 1 111 ? 12.363 -0.753 8.501 1.00 65.69 111 GLY A O 1
ATOM 846 N N . LYS A 1 112 ? 12.683 1.006 9.863 1.00 57.62 112 LYS A N 1
ATOM 847 C CA . LYS A 1 112 ? 14.148 0.953 9.779 1.00 57.62 112 LYS A CA 1
ATOM 848 C C . LYS A 1 112 ? 14.593 -0.304 10.526 1.00 57.62 112 LYS A C 1
ATOM 850 O O . LYS A 1 112 ? 14.765 -0.283 11.739 1.00 57.62 112 LYS A O 1
ATOM 855 N N . ARG A 1 113 ? 14.688 -1.428 9.818 1.00 57.72 113 ARG A N 1
ATOM 856 C CA . ARG A 1 113 ? 15.229 -2.664 10.374 1.00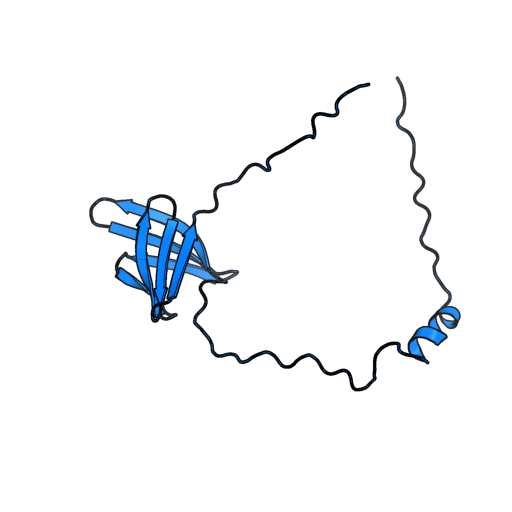 57.72 113 ARG A CA 1
ATOM 857 C C . ARG A 1 113 ? 16.720 -2.424 10.529 1.00 57.72 113 ARG A C 1
ATOM 859 O O . ARG A 1 113 ? 17.410 -2.199 9.537 1.00 57.72 113 ARG A O 1
ATOM 866 N N . LEU A 1 114 ? 17.193 -2.415 11.770 1.00 58.44 114 L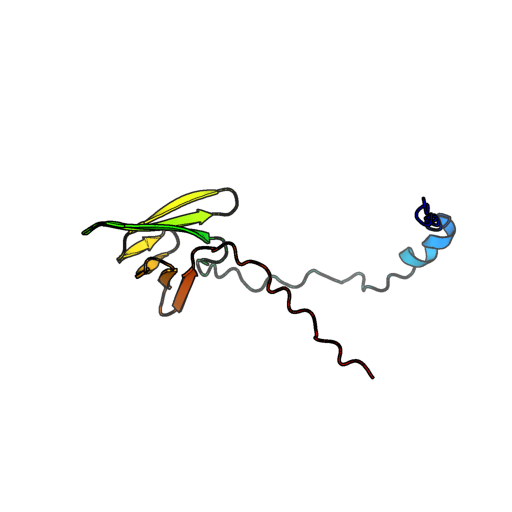EU A N 1
ATOM 867 C CA . LEU A 1 114 ? 18.624 -2.470 12.025 1.00 58.44 114 LEU A CA 1
ATOM 868 C C . LEU A 1 114 ? 19.138 -3.785 11.413 1.00 58.44 114 LEU A C 1
ATOM 870 O O . LEU A 1 114 ? 18.483 -4.817 11.604 1.00 58.44 114 LEU A O 1
ATOM 874 N N . PRO A 1 115 ? 20.241 -3.779 10.647 1.00 53.88 115 PRO A N 1
ATOM 875 C CA . PRO A 1 115 ? 20.852 -5.028 10.220 1.00 53.88 115 PRO A CA 1
ATOM 876 C C . PRO A 1 115 ? 21.184 -5.852 11.469 1.00 53.88 115 PRO A C 1
ATOM 878 O O . PRO A 1 115 ? 21.788 -5.333 12.407 1.00 53.88 115 PRO A O 1
ATOM 881 N N . LEU A 1 116 ? 20.772 -7.124 11.495 1.00 56.50 116 LEU A N 1
ATOM 882 C CA . LEU A 1 116 ? 21.256 -8.058 12.505 1.00 56.50 116 LEU A CA 1
ATOM 883 C C . LEU A 1 116 ? 22.748 -8.264 12.249 1.00 56.50 116 LEU A C 1
ATOM 885 O O . LEU A 1 116 ? 23.143 -8.944 11.306 1.00 56.50 116 LEU A O 1
ATOM 889 N N . ASN A 1 117 ? 23.584 -7.660 13.081 1.00 54.59 117 ASN A N 1
ATOM 890 C CA . ASN A 1 117 ? 24.998 -7.976 13.176 1.00 54.59 117 ASN A CA 1
ATOM 891 C C . ASN A 1 117 ? 25.157 -9.315 13.911 1.00 54.59 117 ASN A C 1
ATOM 893 O O . ASN A 1 117 ? 25.533 -9.361 15.076 1.00 54.59 117 ASN A O 1
ATOM 897 N N . SER A 1 118 ? 24.855 -10.417 13.227 1.00 57.16 118 SER A N 1
ATOM 898 C CA . SER A 1 118 ? 25.211 -11.763 13.676 1.00 57.16 118 SER A CA 1
ATOM 899 C C . SER A 1 118 ? 26.705 -11.976 13.429 1.00 57.16 118 SER A C 1
ATOM 901 O O . SER A 1 118 ? 27.096 -12.455 12.370 1.00 57.16 118 SER A O 1
ATOM 903 N N . HIS A 1 119 ? 27.564 -11.579 14.366 1.00 65.81 119 HIS A N 1
ATOM 904 C CA . HIS A 1 119 ? 28.949 -12.052 14.343 1.00 65.81 119 HIS A CA 1
ATOM 905 C C . HIS A 1 119 ? 28.941 -13.543 14.718 1.00 65.81 119 HIS A C 1
ATOM 907 O O . HIS A 1 119 ? 28.368 -13.890 15.757 1.00 65.81 119 HIS A O 1
ATOM 913 N N . PRO A 1 120 ? 29.527 -14.439 13.902 1.00 64.94 120 PRO A N 1
ATOM 914 C CA . PRO A 1 120 ? 29.737 -15.813 14.323 1.00 64.94 120 PRO A CA 1
ATOM 915 C C . PRO A 1 120 ? 30.627 -15.788 15.567 1.00 64.94 120 PRO A C 1
ATOM 917 O O . PRO A 1 120 ? 31.677 -15.148 15.589 1.00 64.94 120 PRO A O 1
ATOM 920 N N . ARG A 1 121 ? 30.168 -16.437 16.639 1.00 63.69 121 ARG A N 1
ATOM 921 C CA . ARG A 1 121 ? 30.966 -16.629 17.846 1.00 63.69 121 ARG A CA 1
ATOM 922 C C . ARG A 1 121 ? 32.029 -17.669 17.496 1.00 63.69 121 ARG A C 1
ATOM 924 O O . ARG A 1 121 ? 31.769 -18.867 17.565 1.00 63.69 121 ARG A O 1
ATOM 931 N N . GLU A 1 122 ? 33.174 -17.196 17.023 1.00 65.56 122 GLU A N 1
ATOM 932 C CA . GLU A 1 122 ? 34.338 -18.029 16.746 1.00 65.56 122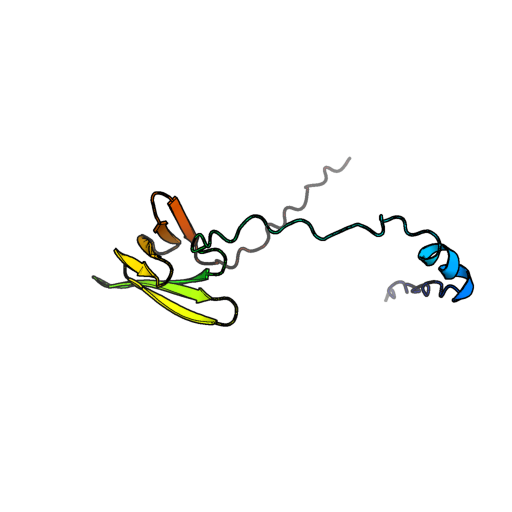 GLU A CA 1
ATOM 933 C C . GLU A 1 122 ? 34.708 -18.756 18.040 1.00 65.56 122 GLU A C 1
ATOM 935 O O . GLU A 1 122 ? 34.994 -18.135 19.065 1.00 65.56 122 GLU A O 1
ATOM 940 N N . SER A 1 123 ? 34.564 -20.079 18.029 1.00 58.59 123 SER A N 1
ATOM 941 C CA . SER A 1 123 ? 35.016 -20.913 19.135 1.00 58.59 123 SER A CA 1
ATOM 942 C C . SER A 1 123 ? 36.532 -20.993 19.039 1.00 58.59 123 SER A C 1
ATOM 944 O O . SER A 1 123 ? 37.064 -21.471 18.039 1.00 58.59 123 SER A O 1
ATOM 946 N N . LEU A 1 124 ? 37.201 -20.445 20.051 1.00 59.25 124 LEU A N 1
ATOM 947 C CA . LEU A 1 124 ? 38.649 -20.517 20.223 1.00 59.25 124 LEU A CA 1
ATOM 948 C C . LEU A 1 124 ? 39.090 -21.981 20.423 1.00 59.25 124 LEU A C 1
ATOM 950 O O . LEU A 1 124 ? 38.324 -22.744 21.021 1.00 59.25 124 LEU A O 1
ATOM 954 N N . PRO A 1 125 ? 40.291 -22.362 19.949 1.00 67.06 125 PRO A N 1
ATOM 955 C CA . PRO A 1 125 ? 40.922 -23.626 20.318 1.00 67.06 125 PRO A CA 1
ATOM 956 C C . PRO A 1 125 ? 41.357 -23.652 21.790 1.00 67.06 125 PRO A C 1
ATOM 958 O O . PRO A 1 125 ? 41.675 -22.572 22.345 1.00 67.06 125 PRO A O 1
#

Radius of gyration: 26.66 Å; Cα contacts (8 Å, |Δi|>4): 140; chains: 1; bounding box: 67×35×55 Å

Solvent-accessible surface area (backbone atoms only — not comparable to full-atom values): 8363 Å² total; per-residue (Å²): 139,87,80,80,87,84,82,83,82,77,77,78,86,78,77,54,75,77,77,53,46,61,62,72,77,57,58,92,61,67,90,80,71,65,80,79,77,78,80,69,87,70,75,67,63,64,66,84,60,53,40,41,74,47,68,46,80,55,93,93,45,45,36,43,30,31,36,35,81,96,51,70,78,47,75,45,40,69,74,36,63,45,101,66,59,41,24,30,74,46,78,53,99,58,36,40,34,30,36,46,96,93,43,74,51,75,42,51,53,79,68,90,72,74,80,83,82,76,72,80,82,77,78,78,134

Mean predicted aligned error: 16.9 Å